Protein AF-A0A8J4CIA3-F1 (afdb_monomer_lite)

pLDDT: mean 73.76, std 17.84, range [38.38, 97.62]

Organism: NCBI:txid1737510

Structure (mmCIF, N/CA/C/O backbone):
data_AF-A0A8J4CIA3-F1
#
_entry.id   AF-A0A8J4CIA3-F1
#
loop_
_atom_site.group_PDB
_atom_site.id
_atom_site.type_symbol
_atom_site.label_atom_id
_atom_site.label_alt_id
_atom_site.label_comp_id
_atom_site.label_asym_id
_atom_site.label_entity_id
_atom_site.label_seq_id
_atom_site.pdbx_PDB_ins_code
_atom_site.Cartn_x
_atom_site.Cartn_y
_atom_site.Cartn_z
_atom_site.occupancy
_atom_site.B_iso_or_equiv
_atom_site.auth_seq_id
_atom_site.auth_comp_id
_atom_site.auth_asym_id
_atom_site.auth_atom_id
_atom_site.pdbx_PDB_model_num
ATOM 1 N N . SER A 1 1 ? -21.934 9.833 1.993 1.00 39.81 1 SER A N 1
ATOM 2 C CA . SER A 1 1 ? -20.671 9.561 2.699 1.00 39.81 1 SER A CA 1
ATOM 3 C C . SER A 1 1 ? -20.046 8.345 2.043 1.00 39.81 1 SER A C 1
ATOM 5 O O . SER A 1 1 ? -20.580 7.255 2.193 1.00 39.81 1 SER A O 1
ATOM 7 N N . THR A 1 2 ? -19.039 8.522 1.191 1.00 44.03 2 THR A N 1
ATOM 8 C CA . THR A 1 2 ? -18.314 7.397 0.586 1.00 44.03 2 THR A CA 1
ATOM 9 C C . THR A 1 2 ? -17.195 7.010 1.538 1.00 44.03 2 THR A C 1
ATOM 11 O O . THR A 1 2 ? -16.230 7.757 1.682 1.00 44.03 2 THR A O 1
ATOM 14 N N . LEU A 1 3 ? -17.354 5.876 2.218 1.00 53.88 3 LEU A N 1
ATOM 15 C CA . LEU A 1 3 ? -16.296 5.275 3.022 1.00 53.88 3 LEU A CA 1
ATOM 16 C C . LEU A 1 3 ? -15.107 4.983 2.090 1.00 53.88 3 LEU A C 1
ATOM 18 O O . LEU A 1 3 ? -15.278 4.298 1.079 1.00 53.88 3 LEU A O 1
ATOM 22 N N . ALA A 1 4 ? -13.927 5.530 2.383 1.00 63.94 4 ALA A N 1
ATOM 23 C CA . ALA A 1 4 ? -12.715 5.233 1.627 1.00 63.94 4 ALA A CA 1
ATOM 24 C C . ALA A 1 4 ? -12.303 3.784 1.924 1.00 63.94 4 ALA A C 1
ATOM 26 O O . ALA A 1 4 ? -11.690 3.496 2.941 1.00 63.94 4 ALA A O 1
ATOM 27 N N . ASN A 1 5 ? -12.701 2.848 1.063 1.00 83.56 5 ASN A N 1
ATOM 28 C CA . ASN A 1 5 ? -12.543 1.411 1.306 1.00 83.56 5 ASN A CA 1
ATOM 29 C C . ASN A 1 5 ? -11.262 0.812 0.703 1.00 83.56 5 ASN A C 1
ATOM 31 O O . ASN A 1 5 ? -11.121 -0.410 0.651 1.00 83.56 5 ASN A O 1
ATOM 35 N N . ARG A 1 6 ? -10.360 1.657 0.197 1.00 88.75 6 ARG A N 1
ATOM 36 C CA . ARG A 1 6 ? -9.124 1.242 -0.468 1.00 88.75 6 ARG A CA 1
ATOM 37 C C . ARG A 1 6 ? -8.053 2.322 -0.376 1.00 88.75 6 ARG A C 1
ATOM 39 O O . ARG A 1 6 ? -8.374 3.509 -0.374 1.00 88.75 6 ARG A O 1
ATOM 46 N N . ALA A 1 7 ? -6.794 1.904 -0.382 1.00 90.88 7 ALA A N 1
ATOM 47 C CA . ALA A 1 7 ? -5.655 2.792 -0.573 1.00 90.88 7 ALA A CA 1
ATOM 48 C C . ALA A 1 7 ? -5.289 2.855 -2.063 1.00 90.88 7 ALA A C 1
ATOM 50 O O . ALA A 1 7 ? -5.239 1.827 -2.738 1.00 90.88 7 ALA A O 1
ATOM 51 N N . HIS A 1 8 ? -5.052 4.059 -2.582 1.00 93.25 8 HIS A N 1
ATOM 52 C CA . HIS A 1 8 ? -4.599 4.296 -3.954 1.00 93.25 8 HIS A CA 1
ATOM 53 C C . HIS A 1 8 ? -3.090 4.531 -3.976 1.00 93.25 8 HIS A C 1
ATOM 55 O O . HIS A 1 8 ? -2.582 5.367 -3.229 1.00 93.25 8 HIS A O 1
ATOM 61 N N . ILE A 1 9 ? -2.388 3.834 -4.863 1.00 93.25 9 ILE A N 1
ATOM 62 C CA . ILE A 1 9 ? -0.949 3.960 -5.054 1.00 93.25 9 ILE A CA 1
ATOM 63 C C . ILE A 1 9 ? -0.716 4.838 -6.279 1.00 93.25 9 ILE A C 1
ATOM 65 O O . ILE A 1 9 ? -1.169 4.509 -7.376 1.00 93.25 9 ILE A O 1
ATOM 69 N N . HIS A 1 10 ? -0.008 5.947 -6.087 1.00 91.62 10 HIS A N 1
ATOM 70 C CA . HIS A 1 10 ? 0.312 6.886 -7.153 1.00 91.62 10 HIS A CA 1
ATOM 71 C C . HIS A 1 10 ? 1.818 6.929 -7.402 1.00 91.62 10 HIS A C 1
ATOM 73 O O . HIS A 1 10 ? 2.604 6.973 -6.457 1.00 91.62 10 HIS A O 1
ATOM 79 N N . GLU A 1 11 ? 2.204 6.960 -8.670 1.00 88.25 11 GLU A N 1
ATOM 80 C CA . GLU A 1 11 ? 3.558 7.282 -9.104 1.00 88.25 11 GLU A CA 1
ATOM 81 C C . GLU A 1 11 ? 3.703 8.794 -9.289 1.00 88.25 11 GLU A C 1
ATOM 83 O O . GLU A 1 11 ? 2.815 9.454 -9.836 1.00 88.25 11 GLU A O 1
ATOM 88 N N . ILE A 1 12 ? 4.849 9.327 -8.858 1.00 85.06 12 ILE A N 1
ATOM 89 C CA . ILE A 1 12 ? 5.228 10.729 -9.026 1.00 85.06 12 ILE A CA 1
ATOM 90 C C . ILE A 1 12 ? 6.582 10.782 -9.733 1.00 85.06 12 ILE A C 1
ATOM 92 O O . ILE A 1 12 ? 7.534 10.110 -9.331 1.00 85.06 12 ILE A O 1
ATOM 96 N N . ASN A 1 13 ? 6.693 11.614 -10.770 1.00 76.06 13 ASN A N 1
ATOM 97 C CA . ASN A 1 13 ? 7.964 11.848 -11.444 1.00 76.06 13 ASN A CA 1
ATOM 98 C C . ASN A 1 13 ? 8.913 12.675 -10.553 1.00 76.06 13 ASN A C 1
ATOM 100 O O . ASN A 1 13 ? 8.832 13.903 -10.492 1.00 76.06 13 ASN A O 1
ATOM 104 N N . ALA A 1 14 ? 9.862 11.992 -9.909 1.00 69.06 14 ALA A N 1
ATOM 105 C CA . ALA A 1 14 ? 10.818 12.598 -8.983 1.00 69.06 14 ALA A CA 1
ATOM 106 C C . ALA A 1 14 ? 11.714 13.680 -9.617 1.00 69.06 14 ALA A C 1
ATOM 108 O O . ALA A 1 14 ? 12.197 14.567 -8.914 1.00 69.06 14 ALA A O 1
ATOM 109 N N . THR A 1 15 ? 11.946 13.643 -10.936 1.00 67.31 15 THR A N 1
ATOM 110 C CA . THR A 1 15 ? 12.804 14.641 -11.606 1.00 67.31 15 THR A CA 1
ATOM 111 C C . THR A 1 15 ? 12.158 16.022 -11.700 1.00 67.31 15 THR A C 1
ATOM 113 O O . THR A 1 15 ? 12.878 17.022 -11.707 1.00 67.31 15 THR A O 1
ATOM 116 N N . LEU A 1 16 ? 10.823 16.075 -11.721 1.00 61.66 16 LEU A N 1
ATOM 117 C CA . LEU A 1 16 ? 10.041 17.312 -11.757 1.00 61.66 16 LEU A CA 1
ATOM 118 C C . LEU A 1 16 ? 9.736 17.846 -10.350 1.00 61.66 16 LEU A C 1
ATOM 120 O O . LEU A 1 16 ? 9.585 19.052 -10.187 1.00 61.66 16 LEU A O 1
ATOM 124 N N . ASP A 1 17 ? 9.675 16.966 -9.346 1.00 60.62 17 ASP A N 1
ATOM 125 C CA . ASP A 1 17 ? 9.295 17.329 -7.972 1.00 60.62 17 ASP A CA 1
ATOM 126 C C . ASP A 1 17 ? 10.502 17.713 -7.090 1.00 60.62 17 ASP A C 1
ATOM 128 O O . ASP A 1 17 ? 10.381 18.570 -6.218 1.00 60.62 17 ASP A O 1
ATOM 132 N N . ASN A 1 18 ? 11.693 17.147 -7.341 1.00 64.06 18 ASN A N 1
ATOM 133 C CA . ASN A 1 18 ? 12.900 17.431 -6.544 1.00 64.06 18 ASN A CA 1
ATOM 134 C C . ASN A 1 18 ? 13.696 18.661 -7.013 1.00 64.06 18 ASN A C 1
ATOM 136 O O . ASN A 1 18 ? 14.610 19.106 -6.317 1.00 64.06 18 ASN A O 1
ATOM 140 N N . LYS A 1 19 ? 13.399 19.207 -8.197 1.00 58.09 19 LYS A N 1
ATOM 141 C CA . LYS A 1 19 ? 14.018 20.444 -8.690 1.00 58.09 19 LYS A CA 1
ATOM 142 C C . LYS A 1 19 ? 13.004 21.567 -8.558 1.00 58.09 19 LYS A C 1
ATOM 144 O O . LYS A 1 19 ? 11.835 21.366 -8.853 1.00 58.09 19 LYS A O 1
ATOM 149 N N . ASN A 1 20 ? 13.466 22.739 -8.125 1.00 54.88 20 ASN A N 1
ATOM 150 C CA . ASN A 1 20 ? 12.688 23.973 -8.026 1.00 54.88 20 ASN A CA 1
ATOM 151 C C . ASN A 1 20 ? 12.222 24.391 -9.435 1.00 54.88 20 ASN A C 1
ATOM 153 O O . ASN A 1 20 ? 12.847 25.222 -10.093 1.00 54.88 20 ASN A O 1
ATOM 157 N N . ALA A 1 21 ? 11.213 23.697 -9.954 1.00 54.81 21 ALA A N 1
ATOM 158 C CA . ALA A 1 21 ? 10.774 23.822 -11.325 1.00 54.81 21 ALA A CA 1
ATOM 159 C C . ALA A 1 21 ? 10.036 25.162 -11.473 1.00 54.81 21 ALA A C 1
ATOM 161 O O . ALA A 1 21 ? 9.235 25.506 -10.596 1.00 54.81 21 ALA A O 1
ATOM 162 N N . PRO A 1 22 ? 10.303 25.941 -12.540 1.00 56.16 22 PRO A N 1
ATOM 163 C CA . PRO A 1 22 ? 9.556 27.165 -12.795 1.00 56.16 22 PRO A CA 1
ATOM 164 C C . PRO A 1 22 ? 8.063 26.829 -12.848 1.00 56.16 22 PRO A C 1
ATOM 166 O O . PRO A 1 22 ? 7.684 25.741 -13.284 1.00 56.16 22 PRO A O 1
ATOM 169 N N . SER A 1 23 ? 7.222 27.741 -12.362 1.00 57.94 23 SER A N 1
ATOM 170 C CA . SER A 1 23 ? 5.786 27.544 -12.104 1.00 57.94 23 SER A CA 1
ATOM 171 C C . SER A 1 23 ? 4.988 26.920 -13.257 1.00 57.94 23 SER A C 1
ATOM 173 O O . SER A 1 23 ? 3.951 26.308 -13.011 1.00 57.94 23 SER A O 1
ATOM 175 N N . ASP A 1 24 ? 5.490 27.004 -14.487 1.00 51.38 24 ASP A N 1
ATOM 176 C CA . ASP A 1 24 ? 4.874 26.439 -15.690 1.00 51.38 24 ASP A CA 1
ATOM 177 C C . ASP A 1 24 ? 5.034 24.908 -15.803 1.00 51.38 24 ASP A C 1
ATOM 179 O O . ASP A 1 24 ? 4.226 24.247 -16.451 1.00 51.38 24 ASP A O 1
ATOM 183 N N . VAL A 1 25 ? 6.010 24.312 -15.107 1.00 51.53 25 VAL A N 1
ATOM 184 C CA . VAL A 1 25 ? 6.241 22.852 -15.034 1.00 51.53 25 VAL A CA 1
ATOM 185 C C . VAL A 1 25 ? 5.330 22.182 -13.993 1.00 51.53 25 VAL A C 1
ATOM 187 O O . VAL A 1 25 ? 5.116 20.972 -14.022 1.00 51.53 25 VAL A O 1
ATOM 190 N N . ILE A 1 26 ? 4.727 22.961 -13.087 1.00 52.72 26 ILE A N 1
ATOM 191 C CA . ILE A 1 26 ? 3.801 22.453 -12.058 1.00 52.72 26 ILE A CA 1
ATOM 192 C C . ILE A 1 26 ? 2.528 21.863 -12.693 1.00 52.72 26 ILE A C 1
ATOM 194 O O . ILE A 1 26 ? 1.911 20.973 -12.110 1.00 52.72 26 ILE A O 1
ATOM 198 N N . LEU A 1 27 ? 2.167 22.304 -13.903 1.00 53.91 27 LEU A N 1
ATOM 199 C CA . LEU A 1 27 ? 1.028 21.777 -14.658 1.00 53.91 27 LEU A CA 1
ATOM 200 C C . LEU A 1 27 ? 1.251 20.348 -15.181 1.00 53.91 27 LEU A C 1
ATOM 202 O O . LEU A 1 27 ? 0.268 19.656 -15.429 1.00 53.91 27 LEU A O 1
ATOM 206 N N . ASP A 1 28 ? 2.504 19.893 -15.293 1.00 53.62 28 ASP A N 1
ATOM 207 C CA . ASP A 1 28 ? 2.863 18.565 -15.815 1.00 53.62 28 ASP A CA 1
ATOM 208 C C . ASP A 1 28 ? 3.448 17.644 -14.729 1.00 53.62 28 ASP A C 1
ATOM 210 O O . ASP A 1 28 ? 4.234 16.730 -14.990 1.00 53.62 28 ASP A O 1
ATOM 214 N N . ARG A 1 29 ? 3.053 17.859 -13.463 1.00 58.62 29 ARG A N 1
ATOM 215 C CA . ARG A 1 29 ? 3.220 16.844 -12.414 1.00 58.62 29 ARG A CA 1
ATOM 216 C C . ARG A 1 29 ? 2.321 15.664 -12.759 1.00 58.62 29 ARG A C 1
ATOM 218 O O . ARG A 1 29 ? 1.189 15.565 -12.289 1.00 58.62 29 ARG A O 1
ATOM 225 N N . LYS A 1 30 ? 2.816 14.784 -13.623 1.00 68.94 30 LYS A N 1
ATOM 226 C CA . LYS A 1 30 ? 2.130 13.566 -14.042 1.00 68.94 30 LYS A CA 1
ATOM 227 C C . LYS A 1 30 ? 2.051 12.600 -12.857 1.00 68.94 30 LYS A C 1
ATOM 229 O O . LYS A 1 30 ? 2.895 11.725 -12.698 1.00 68.94 30 LYS A O 1
ATOM 234 N N . ILE A 1 31 ? 1.052 12.806 -12.000 1.00 80.88 31 ILE A N 1
ATOM 235 C CA . ILE A 1 31 ? 0.671 11.882 -10.932 1.00 80.88 31 ILE A CA 1
ATOM 236 C C . ILE A 1 31 ? -0.200 10.811 -11.579 1.00 80.88 31 ILE A C 1
ATOM 238 O O . ILE A 1 31 ? -1.296 11.106 -12.058 1.00 80.88 31 ILE A O 1
ATOM 242 N N . SER A 1 32 ? 0.294 9.578 -11.615 1.00 87.06 32 SER A N 1
ATOM 243 C CA . SER A 1 32 ? -0.414 8.462 -12.250 1.00 87.06 32 SER A CA 1
ATOM 244 C C . SER A 1 32 ? -0.860 7.466 -11.191 1.00 87.06 32 SER A C 1
ATOM 246 O O . SER A 1 32 ? -0.061 7.065 -10.351 1.00 87.06 32 SER A O 1
ATOM 248 N N . LEU A 1 33 ? -2.132 7.065 -11.206 1.00 90.38 33 LEU A N 1
ATOM 249 C CA . LEU A 1 33 ? -2.610 5.958 -10.378 1.00 90.38 33 LEU A CA 1
ATOM 250 C C . LEU A 1 33 ? -2.074 4.651 -10.968 1.00 90.38 33 LEU A C 1
ATOM 252 O O . LEU A 1 33 ? -2.447 4.290 -12.081 1.00 90.38 33 LEU A O 1
ATOM 256 N N . ILE A 1 34 ? -1.231 3.949 -10.216 1.00 93.69 34 ILE A N 1
ATOM 257 C CA . ILE A 1 34 ? -0.601 2.695 -10.657 1.00 93.69 34 ILE A CA 1
ATOM 258 C C . ILE A 1 34 ? -1.242 1.461 -10.021 1.00 93.69 34 ILE A C 1
ATOM 260 O O . ILE A 1 34 ? -1.052 0.347 -10.493 1.00 93.69 34 ILE A O 1
ATOM 264 N N . GLY A 1 35 ? -2.039 1.643 -8.967 1.00 93.44 35 GLY A N 1
ATOM 265 C CA . GLY A 1 35 ? -2.775 0.546 -8.357 1.00 93.44 35 GLY A CA 1
ATOM 266 C C . GLY A 1 35 ? -3.653 0.978 -7.196 1.00 93.44 35 GLY A C 1
ATOM 267 O O . GLY A 1 35 ? -3.627 2.122 -6.743 1.00 93.44 35 GLY A O 1
ATOM 268 N N . SER A 1 36 ? -4.431 0.031 -6.685 1.00 94.69 36 SER A N 1
ATOM 269 C CA . SER A 1 36 ? -5.173 0.202 -5.440 1.00 94.69 36 SER A CA 1
ATOM 270 C C . SER A 1 36 ? -5.209 -1.098 -4.661 1.00 94.69 36 SER A C 1
ATOM 272 O O . SER A 1 36 ? -5.285 -2.163 -5.269 1.00 94.69 36 SER A O 1
ATOM 274 N N . VAL A 1 37 ? -5.219 -1.004 -3.336 1.00 95.38 37 VAL A N 1
ATOM 275 C CA . VAL A 1 37 ? -5.290 -2.164 -2.449 1.00 95.38 37 VAL A CA 1
ATOM 276 C C . VAL A 1 37 ? -6.436 -2.002 -1.455 1.00 95.38 37 VAL A C 1
ATOM 278 O O . VAL A 1 37 ? -6.657 -0.921 -0.904 1.00 95.38 37 VAL A O 1
ATOM 281 N N . THR A 1 38 ? -7.203 -3.070 -1.260 1.00 94.44 38 THR A N 1
ATOM 282 C CA . THR A 1 38 ? -8.276 -3.155 -0.259 1.00 94.44 38 THR A CA 1
ATOM 283 C C . THR A 1 38 ? -7.766 -3.852 1.007 1.00 94.44 38 THR A C 1
ATOM 285 O O . THR A 1 38 ? -6.706 -4.486 0.970 1.00 94.44 38 THR A O 1
ATOM 288 N N . PRO A 1 39 ? -8.495 -3.789 2.132 1.00 93.19 39 PRO A N 1
ATOM 289 C CA . PRO A 1 39 ? -8.140 -4.555 3.322 1.00 93.19 39 PRO A CA 1
ATOM 290 C C . PRO A 1 39 ? -7.985 -6.048 3.022 1.00 93.19 39 PRO A C 1
ATOM 292 O O . PRO A 1 39 ? -8.733 -6.604 2.215 1.00 93.19 39 PRO A O 1
ATOM 295 N N . TYR A 1 40 ? -7.020 -6.678 3.686 1.00 92.75 40 TYR A N 1
ATOM 296 C CA . TYR A 1 40 ? -6.659 -8.094 3.547 1.00 92.75 40 TYR A CA 1
ATOM 297 C C . TYR A 1 40 ? -6.360 -8.553 2.114 1.00 92.75 40 TYR A C 1
ATOM 299 O O . TYR A 1 40 ? -6.616 -9.703 1.758 1.00 92.75 40 TYR A O 1
ATOM 307 N N . SER A 1 41 ? -5.832 -7.661 1.278 1.00 94.62 41 SER A N 1
ATOM 308 C CA . SER A 1 41 ? -5.531 -7.958 -0.124 1.00 94.62 41 SER A CA 1
ATOM 309 C C . SER A 1 41 ? -4.097 -7.600 -0.492 1.00 94.62 41 SER A C 1
ATOM 311 O O . SER A 1 41 ? -3.381 -6.950 0.270 1.00 94.62 41 SER A O 1
ATOM 313 N N . ARG A 1 42 ? -3.682 -8.041 -1.677 1.00 95.19 42 ARG A N 1
ATOM 314 C CA . ARG A 1 42 ? -2.357 -7.816 -2.243 1.00 95.19 42 ARG A CA 1
ATOM 315 C C . ARG A 1 42 ? -2.505 -7.355 -3.688 1.00 95.19 42 ARG A C 1
ATOM 317 O O . ARG A 1 42 ? -3.349 -7.880 -4.411 1.00 95.19 42 ARG A O 1
ATOM 324 N N . VAL A 1 43 ? -1.669 -6.410 -4.099 1.00 96.56 43 VAL A N 1
ATOM 325 C CA . VAL A 1 43 ? -1.488 -6.019 -5.498 1.00 96.56 43 VAL A CA 1
ATOM 326 C C . VAL A 1 43 ? -0.003 -6.050 -5.840 1.00 96.56 43 VAL A C 1
ATOM 328 O O . VAL A 1 43 ? 0.822 -5.512 -5.101 1.00 96.56 43 VAL A O 1
ATOM 331 N N . ASP A 1 44 ? 0.330 -6.688 -6.958 1.00 97.19 44 ASP A N 1
ATOM 332 C CA . ASP A 1 44 ? 1.697 -6.774 -7.460 1.00 97.19 44 ASP A CA 1
ATOM 333 C C . ASP A 1 44 ? 1.888 -5.759 -8.588 1.00 97.19 44 ASP A C 1
ATOM 335 O O . ASP A 1 44 ? 1.256 -5.833 -9.640 1.00 97.19 44 ASP A O 1
ATOM 339 N N . LEU A 1 45 ? 2.770 -4.795 -8.352 1.00 96.44 45 LEU A N 1
ATOM 340 C CA . LEU A 1 45 ? 3.161 -3.756 -9.294 1.00 96.44 45 LEU A CA 1
ATOM 341 C C . LEU A 1 45 ? 4.461 -4.201 -9.973 1.00 96.44 45 LEU A C 1
ATOM 343 O O . LEU A 1 45 ? 5.562 -3.823 -9.563 1.00 96.44 45 LEU A O 1
ATOM 347 N N . THR A 1 46 ? 4.332 -5.069 -10.980 1.00 95.62 46 THR A N 1
ATOM 348 C CA . THR A 1 46 ? 5.457 -5.770 -11.630 1.00 95.62 46 THR A CA 1
ATOM 349 C C . THR A 1 46 ? 6.477 -4.849 -12.270 1.00 95.62 46 THR A C 1
ATOM 351 O O . THR A 1 46 ? 7.675 -5.092 -12.139 1.00 95.62 46 THR A O 1
ATOM 354 N N . ASP A 1 47 ? 6.023 -3.744 -12.855 1.00 94.31 47 ASP A N 1
ATOM 355 C CA . ASP A 1 47 ? 6.899 -2.740 -13.470 1.00 94.31 47 ASP A CA 1
ATOM 356 C C . ASP A 1 47 ? 7.827 -2.066 -12.443 1.00 94.31 47 ASP A C 1
ATOM 358 O O . ASP A 1 47 ? 8.914 -1.599 -12.780 1.00 94.31 47 ASP A O 1
ATOM 362 N N . TYR A 1 48 ? 7.434 -2.080 -11.165 1.00 94.31 48 TYR A N 1
ATOM 363 C CA . TYR A 1 48 ? 8.173 -1.495 -10.044 1.00 94.31 48 TYR A CA 1
ATOM 364 C C . TYR A 1 48 ? 8.862 -2.546 -9.172 1.00 94.31 48 TYR A C 1
ATOM 366 O O . TYR A 1 48 ? 9.528 -2.195 -8.194 1.00 94.31 48 TYR A O 1
ATOM 374 N N . LYS A 1 49 ? 8.685 -3.832 -9.501 1.00 97.31 49 LYS A N 1
ATOM 375 C CA . LYS A 1 49 ? 9.091 -4.972 -8.675 1.00 97.31 49 LYS A CA 1
ATOM 376 C C . LYS A 1 49 ? 8.654 -4.819 -7.211 1.00 97.31 49 LYS A C 1
ATOM 378 O O . LYS A 1 49 ? 9.443 -4.989 -6.279 1.00 97.31 49 LYS A O 1
ATOM 383 N N . LEU A 1 50 ? 7.400 -4.409 -7.016 1.00 97.12 50 LEU A N 1
ATOM 384 C CA . LEU A 1 50 ? 6.845 -4.047 -5.714 1.00 97.12 50 LEU A CA 1
ATOM 385 C C . LEU A 1 50 ? 5.532 -4.792 -5.467 1.00 97.12 50 LEU A C 1
ATOM 387 O O . LEU A 1 50 ? 4.625 -4.752 -6.290 1.00 97.12 50 LEU A O 1
ATOM 391 N N . SER A 1 51 ? 5.418 -5.430 -4.312 1.00 97.62 51 SER A N 1
ATOM 392 C CA . SER A 1 51 ? 4.190 -6.025 -3.791 1.00 97.62 51 SER A CA 1
ATOM 393 C C . SER A 1 51 ? 3.640 -5.114 -2.699 1.00 97.62 51 SER A C 1
ATOM 395 O O . SER A 1 51 ? 4.350 -4.775 -1.747 1.00 97.62 51 SER A O 1
ATOM 397 N N . VAL A 1 52 ? 2.382 -4.702 -2.832 1.00 97.31 52 VAL A N 1
ATOM 398 C CA . VAL A 1 52 ? 1.694 -3.838 -1.865 1.00 97.31 52 VAL A CA 1
ATOM 399 C C . VAL A 1 52 ? 0.571 -4.629 -1.217 1.00 97.31 52 VAL A C 1
ATOM 401 O O . VAL A 1 52 ? -0.259 -5.218 -1.909 1.00 97.31 52 VAL A O 1
ATOM 404 N N . TYR A 1 53 ? 0.517 -4.617 0.109 1.00 97.12 53 TYR A N 1
ATOM 405 C CA . TYR A 1 53 ? -0.488 -5.341 0.873 1.00 97.12 53 TYR A CA 1
ATOM 406 C C . TYR A 1 53 ? -1.351 -4.380 1.675 1.00 97.12 53 TYR A C 1
ATOM 408 O O . TYR A 1 53 ? -0.834 -3.501 2.362 1.00 97.12 53 TYR A O 1
ATOM 416 N N . GLY A 1 54 ? -2.662 -4.581 1.627 1.00 95.19 54 GLY A N 1
ATOM 417 C CA . GLY A 1 54 ? -3.611 -3.954 2.531 1.00 95.19 54 GLY A CA 1
ATOM 418 C C . GLY A 1 54 ? -3.822 -4.872 3.723 1.00 95.19 54 GLY A C 1
ATOM 419 O O . GLY A 1 54 ? -4.341 -5.974 3.569 1.00 95.19 54 GLY A O 1
ATOM 420 N N . GLY A 1 55 ? -3.404 -4.428 4.898 1.00 93.12 55 GLY A N 1
ATOM 421 C CA . GLY A 1 55 ? -3.630 -5.095 6.173 1.00 93.12 55 GLY A CA 1
ATOM 422 C C . GLY A 1 55 ? -5.022 -4.805 6.751 1.00 93.12 55 GLY A C 1
ATOM 423 O O . GLY A 1 55 ? -5.940 -4.418 6.018 1.00 93.12 55 GLY A O 1
ATOM 424 N N . PRO A 1 56 ? -5.209 -5.004 8.066 1.00 91.81 56 PRO A N 1
ATOM 425 C CA . PRO A 1 56 ? -6.430 -4.640 8.764 1.00 91.81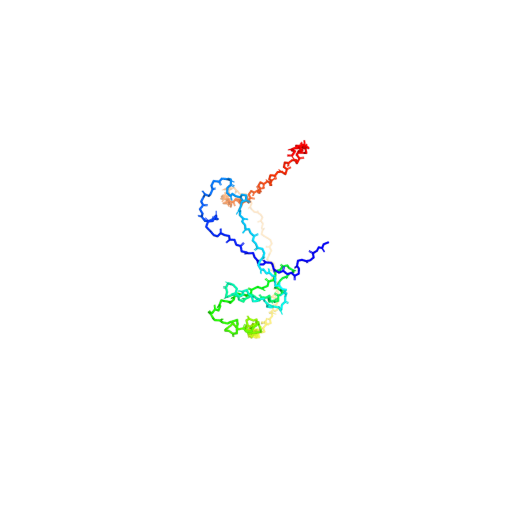 56 PRO A CA 1
ATOM 426 C C . PRO A 1 56 ? -6.566 -3.117 8.905 1.00 91.81 56 PRO A C 1
ATOM 428 O O . PRO A 1 56 ? -5.591 -2.360 8.853 1.00 91.81 56 PRO A O 1
ATOM 431 N N . TRP A 1 57 ? -7.798 -2.676 9.153 1.00 90.25 57 TRP A N 1
ATOM 432 C CA . TRP A 1 57 ? -8.058 -1.346 9.694 1.00 90.25 57 TRP A CA 1
ATOM 433 C C . TRP A 1 57 ? -7.528 -1.285 11.126 1.00 90.25 57 TRP A C 1
ATOM 435 O O . TRP A 1 57 ? -7.911 -2.103 11.962 1.00 90.25 57 TRP A O 1
ATOM 445 N N . VAL A 1 58 ? -6.623 -0.345 11.395 1.00 88.06 58 VAL A N 1
ATOM 446 C CA . VAL A 1 58 ? -6.088 -0.114 12.748 1.00 88.06 58 VAL A CA 1
ATOM 447 C C . VAL A 1 58 ? -7.006 0.836 13.520 1.00 88.06 58 VAL A C 1
ATOM 449 O O . VAL A 1 58 ? -7.147 0.717 14.732 1.00 88.06 58 VAL A O 1
ATOM 452 N N . GLU A 1 59 ? -7.675 1.733 12.795 1.00 83.75 59 GLU A N 1
ATOM 453 C CA . GLU A 1 59 ? -8.678 2.678 13.290 1.00 83.75 59 GLU A CA 1
ATOM 454 C C . GLU A 1 59 ? -9.811 2.815 12.255 1.00 83.75 59 GLU A C 1
ATOM 456 O O . GLU A 1 59 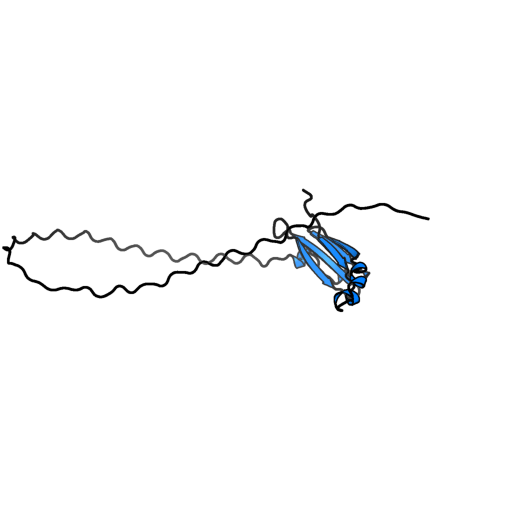? -9.830 2.108 11.249 1.00 83.75 59 GLU A O 1
ATOM 461 N N . THR A 1 60 ? -10.759 3.726 12.480 1.00 83.81 60 THR A N 1
ATOM 462 C CA . THR A 1 60 ? -11.949 3.918 11.628 1.00 83.81 60 THR A CA 1
ATOM 463 C C . THR A 1 60 ? -11.617 4.232 10.162 1.00 83.81 60 THR A C 1
ATOM 465 O O . THR A 1 60 ? -12.364 3.842 9.267 1.00 83.81 60 THR A O 1
ATOM 468 N N . ASP A 1 61 ? -10.516 4.938 9.910 1.00 85.38 61 ASP A N 1
ATOM 469 C CA . ASP A 1 61 ? -10.103 5.442 8.594 1.00 85.38 61 ASP A CA 1
ATOM 470 C C . ASP A 1 61 ? -8.619 5.185 8.275 1.00 85.38 61 ASP A C 1
ATOM 472 O O . ASP A 1 61 ? -8.123 5.609 7.230 1.00 85.38 61 ASP A O 1
ATOM 476 N N . THR A 1 62 ? -7.915 4.438 9.132 1.00 89.38 62 THR A N 1
ATOM 477 C CA . THR A 1 62 ? -6.489 4.128 8.956 1.00 89.38 62 THR A CA 1
ATOM 478 C C . THR A 1 62 ? -6.285 2.676 8.536 1.00 89.38 62 THR A C 1
ATOM 480 O O . THR A 1 62 ? -6.427 1.749 9.341 1.00 89.38 62 THR A O 1
ATOM 483 N N . LEU A 1 63 ? -5.925 2.477 7.264 1.00 91.06 63 LEU A N 1
ATOM 484 C CA . LEU A 1 63 ? -5.565 1.172 6.709 1.00 91.06 63 LEU A CA 1
ATOM 485 C C . LEU A 1 63 ? -4.070 0.917 6.908 1.00 91.06 63 LEU A C 1
ATOM 487 O O . LEU A 1 63 ? -3.242 1.720 6.472 1.00 91.06 63 LEU A O 1
ATOM 491 N N . ARG A 1 64 ? -3.706 -0.219 7.510 1.00 92.56 64 ARG A N 1
ATOM 492 C CA . ARG A 1 64 ? -2.305 -0.656 7.534 1.00 92.56 64 ARG A CA 1
ATOM 493 C C . ARG A 1 64 ? -1.886 -1.079 6.127 1.00 92.56 64 ARG A C 1
ATOM 495 O O . ARG A 1 64 ? -2.587 -1.859 5.491 1.00 92.56 64 ARG A O 1
ATOM 502 N N . VAL A 1 65 ? -0.748 -0.586 5.646 1.00 94.69 65 VAL A N 1
ATOM 503 C CA . VAL A 1 65 ? -0.201 -0.953 4.334 1.00 94.69 65 VAL A CA 1
ATOM 504 C C . VAL A 1 65 ? 1.215 -1.476 4.508 1.00 94.69 65 VAL A C 1
ATOM 506 O O . VAL A 1 65 ? 2.032 -0.831 5.162 1.00 94.69 65 VAL A O 1
ATOM 509 N N . HIS A 1 66 ? 1.506 -2.622 3.895 1.00 95.75 66 HIS A N 1
ATOM 510 C CA . HIS A 1 66 ? 2.859 -3.172 3.822 1.00 95.75 66 HIS A CA 1
ATOM 511 C C . HIS A 1 66 ? 3.385 -3.098 2.400 1.00 95.75 66 HIS A C 1
ATOM 513 O O . HIS A 1 66 ? 2.641 -3.267 1.434 1.00 95.75 66 HIS A O 1
ATOM 519 N N . LEU A 1 67 ? 4.684 -2.866 2.284 1.00 96.38 67 LEU A N 1
ATOM 520 C CA . LEU A 1 67 ? 5.398 -2.742 1.022 1.00 96.38 67 LEU A CA 1
ATOM 521 C C . LEU A 1 67 ? 6.538 -3.753 1.036 1.00 96.38 67 LEU A C 1
ATOM 523 O O . LEU A 1 67 ? 7.319 -3.789 1.984 1.00 96.38 67 LEU A O 1
ATOM 527 N N . CYS A 1 68 ? 6.648 -4.550 -0.018 1.00 97.00 68 CYS A N 1
ATOM 528 C CA . CYS A 1 68 ? 7.775 -5.448 -0.217 1.00 97.00 68 CYS A CA 1
ATOM 529 C C . CYS A 1 68 ? 8.319 -5.283 -1.628 1.00 97.00 68 CYS A C 1
ATOM 531 O O . CYS A 1 68 ? 7.588 -5.432 -2.603 1.00 97.00 68 CYS A O 1
ATOM 533 N N . ARG A 1 69 ? 9.609 -4.978 -1.738 1.00 97.19 69 ARG A N 1
ATOM 534 C CA . ARG A 1 69 ? 10.314 -4.920 -3.015 1.00 97.19 69 ARG A CA 1
ATOM 535 C C . ARG A 1 69 ? 10.973 -6.271 -3.277 1.00 97.19 69 ARG A C 1
ATOM 537 O O . ARG A 1 69 ? 11.636 -6.786 -2.383 1.00 97.19 69 ARG A O 1
ATOM 544 N N . TYR A 1 70 ? 10.805 -6.802 -4.480 1.00 97.56 70 TYR A N 1
ATOM 545 C CA . TYR A 1 70 ? 11.415 -8.055 -4.930 1.00 97.56 70 TYR A CA 1
ATOM 546 C C . TYR A 1 70 ? 12.388 -7.812 -6.088 1.00 97.56 70 TYR A C 1
ATOM 548 O O . TYR A 1 70 ? 12.406 -6.731 -6.685 1.00 97.56 70 TYR A O 1
ATOM 556 N N . GLU A 1 71 ? 13.223 -8.798 -6.411 1.00 97.38 71 GLU A N 1
ATOM 557 C CA . GLU A 1 71 ? 14.203 -8.681 -7.495 1.00 97.38 71 GLU A CA 1
ATOM 558 C C . GLU A 1 71 ? 13.757 -9.371 -8.779 1.00 97.38 71 GLU A C 1
ATOM 560 O O . GLU A 1 71 ? 13.877 -8.778 -9.860 1.00 97.38 71 GLU A O 1
ATOM 565 N N . ALA A 1 72 ? 13.234 -10.593 -8.681 1.00 96.50 72 ALA A N 1
ATOM 566 C CA . ALA A 1 72 ? 12.825 -11.378 -9.838 1.00 96.50 72 ALA A CA 1
ATOM 567 C C . ALA A 1 72 ? 11.321 -11.640 -9.842 1.00 96.50 72 ALA A C 1
ATOM 569 O O . ALA A 1 72 ? 10.673 -11.445 -10.871 1.00 96.50 72 ALA A O 1
ATOM 570 N N . THR A 1 73 ? 10.753 -12.057 -8.708 1.00 96.69 73 THR A N 1
ATOM 571 C CA . THR A 1 73 ? 9.351 -12.483 -8.642 1.00 96.69 73 THR A CA 1
ATOM 572 C C . THR A 1 73 ? 8.635 -12.003 -7.378 1.00 96.69 73 THR A C 1
ATOM 574 O O . THR A 1 73 ? 9.238 -11.963 -6.305 1.00 96.69 73 THR A O 1
ATOM 577 N N . PRO A 1 74 ? 7.315 -11.744 -7.444 1.00 95.50 74 PRO A N 1
ATOM 578 C CA . PRO A 1 74 ? 6.533 -11.394 -6.260 1.00 95.50 74 PRO A CA 1
ATOM 579 C C . PRO A 1 74 ? 6.522 -12.484 -5.171 1.00 95.50 74 PRO A C 1
ATOM 581 O O . PRO A 1 74 ? 6.207 -12.186 -4.020 1.00 95.50 74 PRO A O 1
ATOM 584 N N . LEU A 1 75 ? 6.855 -13.736 -5.505 1.00 96.00 75 LEU A N 1
ATOM 585 C CA . LEU A 1 75 ? 6.895 -14.865 -4.565 1.00 96.00 75 LEU A CA 1
ATOM 586 C C . LEU A 1 75 ? 8.002 -14.736 -3.509 1.00 96.00 75 LEU A C 1
ATOM 588 O O . LEU A 1 75 ? 7.930 -15.387 -2.473 1.00 96.00 75 LEU A O 1
ATOM 592 N N . GLU A 1 76 ? 9.001 -13.885 -3.749 1.00 96.75 76 GLU A N 1
ATOM 593 C CA . GLU A 1 76 ? 10.031 -13.542 -2.759 1.00 96.75 76 GLU A CA 1
ATOM 594 C C . GLU A 1 76 ? 9.443 -12.798 -1.554 1.00 96.75 76 GLU A C 1
ATOM 596 O O . GLU A 1 76 ? 10.001 -12.829 -0.456 1.00 96.75 76 GLU A O 1
ATOM 601 N N . CYS A 1 77 ? 8.312 -12.118 -1.750 1.00 96.31 77 CYS A N 1
ATOM 602 C CA . CYS A 1 77 ? 7.678 -11.350 -0.700 1.00 96.31 77 CYS A CA 1
ATOM 603 C C . CYS A 1 77 ? 6.840 -12.236 0.229 1.00 96.31 77 CYS A C 1
ATOM 605 O O . CYS A 1 77 ? 6.085 -13.089 -0.247 1.00 96.31 77 CYS A O 1
ATOM 607 N N . PRO A 1 78 ? 6.900 -11.997 1.552 1.00 94.88 78 PRO A N 1
ATOM 608 C CA . PRO A 1 78 ? 6.151 -12.779 2.523 1.00 94.88 78 PRO A CA 1
ATOM 609 C C . PRO A 1 78 ? 4.638 -12.656 2.314 1.00 94.88 78 PRO A C 1
ATOM 611 O O . PRO A 1 78 ? 4.116 -11.667 1.797 1.00 94.88 78 PRO A O 1
ATOM 614 N N . GLU A 1 79 ? 3.913 -13.668 2.773 1.00 93.25 79 GLU A N 1
ATOM 615 C CA . GLU A 1 79 ? 2.456 -13.632 2.835 1.00 93.25 79 GLU A CA 1
ATOM 616 C C . GLU A 1 79 ? 1.972 -12.589 3.853 1.00 93.25 79 GLU A C 1
ATOM 618 O O . GLU A 1 79 ? 2.573 -12.412 4.917 1.00 93.25 79 GLU A O 1
ATOM 623 N N . LEU A 1 80 ? 0.824 -11.956 3.583 1.00 90.69 80 LEU A N 1
ATOM 624 C CA . LEU A 1 80 ? 0.240 -10.940 4.475 1.00 90.69 80 LEU A CA 1
ATOM 625 C C . LEU A 1 80 ? 0.042 -11.461 5.907 1.00 90.69 80 LEU A C 1
ATOM 627 O O . LEU A 1 80 ? 0.222 -10.740 6.881 1.00 90.69 80 LEU A O 1
ATOM 631 N N . ARG A 1 81 ? -0.288 -12.746 6.037 1.00 89.19 81 ARG A N 1
ATOM 632 C CA . ARG A 1 81 ? -0.509 -13.413 7.328 1.00 89.19 81 ARG A CA 1
ATOM 633 C C . ARG A 1 81 ? 0.734 -13.367 8.213 1.00 89.19 81 ARG A C 1
ATOM 635 O O . ARG A 1 81 ? 0.607 -13.247 9.422 1.00 89.19 81 ARG A O 1
ATOM 642 N N . THR A 1 82 ? 1.912 -13.475 7.604 1.00 88.56 82 THR A N 1
ATOM 643 C CA . THR A 1 82 ? 3.205 -13.415 8.290 1.00 88.56 82 THR A CA 1
ATOM 644 C C . THR A 1 82 ? 3.525 -11.984 8.712 1.00 88.56 82 THR A C 1
ATOM 646 O O . THR A 1 82 ? 4.040 -11.770 9.803 1.00 88.56 82 THR A O 1
ATOM 649 N N . LEU A 1 83 ? 3.166 -11.001 7.880 1.00 88.31 83 LEU A N 1
ATOM 650 C CA . LEU A 1 83 ? 3.359 -9.573 8.159 1.00 88.31 83 LEU A CA 1
ATOM 651 C C . LEU A 1 83 ? 2.448 -9.048 9.283 1.00 88.31 83 LEU A C 1
ATOM 653 O O . LEU A 1 83 ? 2.816 -8.111 9.984 1.00 88.31 83 LEU A O 1
ATOM 657 N N . GLU A 1 84 ? 1.271 -9.648 9.468 1.00 89.12 84 GLU A N 1
ATOM 658 C CA . GLU A 1 84 ? 0.292 -9.251 10.492 1.00 89.12 84 GLU A CA 1
ATOM 659 C C . GLU A 1 84 ? 0.404 -10.026 11.812 1.00 89.12 84 GLU A C 1
ATOM 661 O O . GLU A 1 84 ? -0.444 -9.857 12.691 1.00 89.12 84 GLU A O 1
ATOM 666 N N . GLN A 1 85 ? 1.415 -10.882 11.989 1.00 80.75 85 GLN A N 1
ATOM 667 C CA . GLN A 1 85 ? 1.620 -11.557 13.272 1.00 80.75 85 GLN A CA 1
ATOM 668 C C . GLN A 1 85 ? 1.933 -10.524 14.360 1.00 80.75 85 GLN A C 1
ATOM 670 O O . GLN A 1 85 ? 3.037 -9.991 14.454 1.00 80.75 85 GLN A O 1
ATOM 675 N N . PHE A 1 86 ? 0.936 -10.243 15.198 1.00 64.38 86 PHE A N 1
ATOM 676 C CA . PHE A 1 86 ? 1.134 -9.493 16.428 1.00 64.38 86 PHE A CA 1
ATOM 677 C C . PHE A 1 86 ? 1.974 -10.327 17.403 1.00 64.38 86 PHE A C 1
ATOM 679 O O . PHE A 1 86 ? 1.774 -11.545 17.489 1.00 64.38 86 PHE A O 1
ATOM 686 N N . PRO A 1 87 ? 2.883 -9.701 18.176 1.00 65.62 87 PRO A N 1
ATOM 687 C CA . PRO A 1 87 ? 3.497 -10.388 19.300 1.00 65.62 87 PRO A CA 1
ATOM 688 C C . PRO A 1 87 ? 2.388 -10.906 20.231 1.00 65.62 87 PRO A C 1
ATOM 690 O O . PRO A 1 87 ? 1.342 -10.255 20.353 1.00 65.62 87 PRO A O 1
ATOM 693 N N . PRO A 1 88 ? 2.581 -12.071 20.879 1.00 66.31 88 PRO A N 1
ATOM 694 C CA . PRO A 1 88 ? 1.616 -12.569 21.848 1.00 66.31 88 PRO A CA 1
ATOM 695 C C . PRO A 1 88 ? 1.325 -11.477 22.890 1.00 66.31 88 PRO A C 1
ATOM 697 O O . PRO A 1 88 ? 2.234 -10.710 23.233 1.00 66.31 88 PRO A O 1
ATOM 700 N N . PRO A 1 89 ? 0.077 -11.373 23.385 1.00 73.75 89 PRO A N 1
ATOM 701 C CA . PRO A 1 89 ? -0.257 -10.397 24.413 1.00 73.75 89 PRO A CA 1
ATOM 702 C C . PRO A 1 89 ? 0.711 -10.547 25.588 1.00 73.75 89 PRO A C 1
ATOM 704 O O . PRO A 1 89 ? 1.025 -11.666 26.002 1.00 73.75 89 PRO A O 1
ATOM 707 N N . SER A 1 90 ? 1.208 -9.422 26.113 1.00 81.81 90 SER A N 1
ATOM 708 C CA . SER A 1 90 ? 2.056 -9.450 27.303 1.00 81.81 90 SER A CA 1
ATOM 709 C C . SER A 1 90 ? 1.316 -10.172 28.435 1.00 81.81 90 SER A C 1
ATOM 711 O O . SER A 1 90 ? 0.111 -9.949 28.602 1.00 81.81 90 SER A O 1
ATOM 713 N N . PRO A 1 91 ? 1.995 -11.039 29.209 1.00 84.75 91 PRO A N 1
ATOM 714 C CA . PRO A 1 91 ? 1.362 -11.692 30.344 1.00 84.75 91 PRO A CA 1
ATOM 715 C C . PRO A 1 91 ? 0.807 -10.632 31.309 1.00 84.75 91 PRO A C 1
ATOM 717 O O . PRO A 1 91 ? 1.397 -9.553 31.437 1.00 84.75 91 PRO A O 1
ATOM 720 N N . PRO A 1 92 ? -0.323 -10.910 31.984 1.00 85.12 92 PRO A N 1
ATOM 721 C CA . PRO A 1 92 ? -0.869 -9.991 32.970 1.00 85.12 92 PRO A CA 1
ATOM 722 C C . PRO A 1 92 ? 0.183 -9.694 34.051 1.00 85.12 92 PRO A C 1
ATOM 724 O O . PRO A 1 92 ? 0.966 -10.583 34.405 1.00 85.12 92 PRO A O 1
ATOM 727 N N . PRO A 1 93 ? 0.225 -8.461 34.587 1.00 85.06 93 PRO A N 1
ATOM 728 C CA . PRO A 1 93 ? 1.137 -8.129 35.670 1.00 85.06 93 PRO A CA 1
ATOM 729 C C . PRO A 1 93 ? 0.872 -9.038 36.883 1.00 85.06 93 PRO A C 1
ATOM 731 O O . PRO A 1 93 ? -0.276 -9.431 37.115 1.00 85.06 93 PRO A O 1
ATOM 734 N N . PRO A 1 94 ? 1.909 -9.377 37.670 1.00 86.38 94 PRO A N 1
ATOM 735 C CA . PRO A 1 94 ? 1.735 -10.177 38.874 1.00 86.38 94 PRO A CA 1
ATOM 736 C C . PRO A 1 94 ? 0.746 -9.498 39.830 1.00 86.38 94 PRO A C 1
ATOM 738 O O 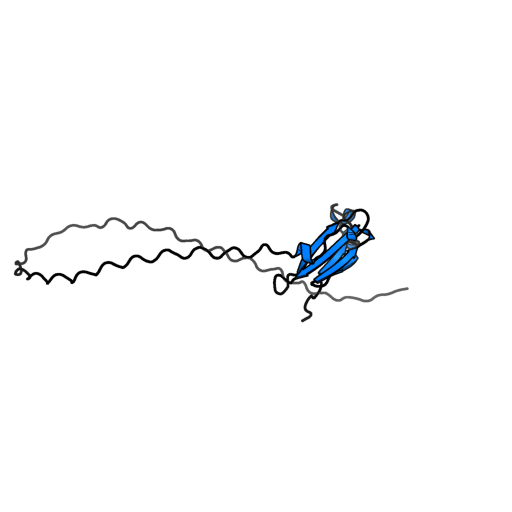. PRO A 1 94 ? 0.763 -8.276 39.996 1.00 86.38 94 PRO A O 1
ATOM 741 N N . SER A 1 95 ? -0.118 -10.300 40.459 1.00 87.75 95 SER A N 1
ATOM 742 C CA . SER A 1 95 ? -1.086 -9.812 41.442 1.00 87.75 95 SER A CA 1
ATOM 743 C C . SER A 1 95 ? -0.382 -9.023 42.554 1.00 87.75 95 SER A C 1
ATOM 745 O O . SER A 1 95 ? 0.662 -9.469 43.043 1.00 87.75 95 SER A O 1
ATOM 747 N N . PRO A 1 96 ? -0.935 -7.876 42.991 1.00 83.81 96 PRO A N 1
ATOM 748 C CA . PRO A 1 96 ? -0.366 -7.129 44.103 1.00 83.81 96 PRO A CA 1
ATOM 749 C C . PRO A 1 96 ? -0.357 -7.991 45.376 1.00 83.81 96 PRO A C 1
ATOM 751 O O . PRO A 1 96 ? -1.271 -8.799 45.576 1.00 83.81 96 PRO A O 1
ATOM 754 N N . PRO A 1 97 ? 0.648 -7.825 46.254 1.00 84.69 97 PRO A N 1
ATOM 755 C CA . PRO A 1 97 ? 0.711 -8.565 47.506 1.00 84.69 97 PRO A CA 1
ATOM 756 C C . PRO A 1 97 ? -0.529 -8.282 48.373 1.00 84.69 97 PRO A C 1
ATOM 758 O O . PRO A 1 97 ? -1.114 -7.194 48.282 1.00 84.69 97 PRO A O 1
ATOM 761 N N . PRO A 1 98 ? -0.935 -9.231 49.239 1.00 81.94 98 PRO A N 1
ATOM 762 C CA . PRO A 1 98 ? -2.041 -9.029 50.165 1.00 81.94 98 PRO A CA 1
ATOM 763 C C . PRO A 1 98 ? -1.826 -7.754 50.983 1.00 81.94 98 PRO A C 1
ATOM 765 O O . PRO A 1 98 ? -0.751 -7.538 51.546 1.00 81.94 98 PRO A O 1
ATOM 768 N N . ARG A 1 99 ? -2.854 -6.902 51.065 1.00 74.62 99 ARG A N 1
ATOM 769 C C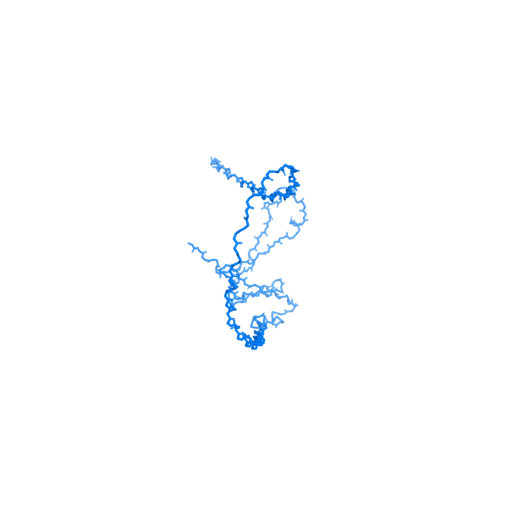A . ARG A 1 99 ? -2.826 -5.743 51.964 1.00 74.62 99 ARG A CA 1
ATOM 770 C C . ARG A 1 99 ? -2.694 -6.265 53.393 1.00 74.62 99 ARG A C 1
ATOM 772 O O . ARG A 1 99 ? -3.564 -7.003 53.852 1.00 74.62 99 ARG A O 1
ATOM 779 N N . SER A 1 100 ? -1.614 -5.895 54.080 1.00 77.50 100 SER A N 1
ATOM 780 C CA . SER A 1 100 ? -1.417 -6.234 55.490 1.00 77.50 100 SER A CA 1
ATOM 781 C C . SER A 1 100 ? -2.645 -5.825 56.312 1.00 77.50 100 SER A C 1
ATOM 783 O O . SER A 1 100 ? -3.173 -4.729 56.091 1.00 77.50 100 SER A O 1
ATOM 785 N N . PRO A 1 101 ? -3.108 -6.660 57.259 1.00 73.75 101 PRO A N 1
ATOM 786 C CA . PRO A 1 101 ? -4.264 -6.337 58.079 1.00 73.75 101 PRO A CA 1
ATOM 787 C C . PRO A 1 101 ? -4.005 -5.047 58.859 1.00 73.75 101 PRO A C 1
ATOM 789 O O . PRO A 1 101 ? -3.002 -4.901 59.563 1.00 73.75 101 PRO A O 1
ATOM 792 N N . THR A 1 102 ? -4.915 -4.090 58.708 1.00 67.19 102 THR A N 1
ATOM 793 C CA . THR A 1 102 ? -4.904 -2.829 59.443 1.00 67.19 102 THR A CA 1
ATOM 794 C C . THR A 1 102 ? -4.945 -3.138 60.940 1.00 67.19 102 THR A C 1
ATOM 796 O O . THR A 1 102 ? -5.845 -3.840 61.402 1.00 67.19 102 THR A O 1
ATOM 799 N N . LYS A 1 103 ? -3.967 -2.635 61.706 1.00 71.62 103 LYS A N 1
ATOM 800 C CA . LYS A 1 103 ? -3.931 -2.795 63.169 1.00 71.62 103 LYS A CA 1
ATOM 801 C C . LYS A 1 103 ? -5.267 -2.336 63.784 1.00 71.62 103 LYS A C 1
ATOM 803 O O . LYS A 1 103 ? -5.769 -1.286 63.373 1.00 71.62 103 LYS A O 1
ATOM 808 N N . PRO A 1 104 ? -5.823 -3.057 64.778 1.00 66.62 104 PRO A N 1
ATOM 809 C CA . PRO A 1 104 ? -7.023 -2.625 65.483 1.00 66.62 104 PRO A CA 1
ATOM 810 C C . PRO A 1 104 ? -6.827 -1.220 66.052 1.00 66.62 104 PRO A C 1
ATOM 812 O O . PRO A 1 104 ? -5.874 -0.951 66.787 1.00 66.62 104 PRO A O 1
ATOM 815 N N . ARG A 1 105 ? -7.726 -0.308 65.683 1.00 67.00 105 ARG A N 1
ATOM 816 C CA . ARG A 1 105 ? -7.762 1.054 66.211 1.00 67.00 105 ARG A CA 1
ATOM 817 C C . ARG A 1 105 ? -8.077 0.967 67.705 1.00 67.00 105 ARG A C 1
ATOM 819 O O . ARG A 1 105 ? -9.168 0.542 68.074 1.00 67.00 105 ARG A O 1
ATOM 826 N N . MET A 1 106 ? -7.114 1.329 68.551 1.00 71.19 106 MET A N 1
ATOM 827 C CA . MET A 1 106 ? -7.312 1.374 70.002 1.00 71.19 106 MET A CA 1
ATOM 828 C C . MET A 1 106 ? -8.460 2.332 70.364 1.00 71.19 106 MET A C 1
ATOM 830 O O . MET A 1 106 ? -8.628 3.359 69.693 1.00 71.19 106 MET A O 1
ATOM 834 N N . PRO A 1 107 ? -9.249 2.020 71.409 1.00 75.69 107 PRO A N 1
ATOM 835 C CA . PRO A 1 107 ? -10.334 2.883 71.851 1.00 75.69 107 PRO A CA 1
ATOM 836 C C . PRO A 1 107 ? -9.796 4.248 72.317 1.00 75.69 107 PRO A C 1
ATOM 838 O O . PRO A 1 107 ? -8.689 4.329 72.859 1.00 75.69 107 PRO A O 1
ATOM 841 N N . PRO A 1 108 ? -10.553 5.338 72.100 1.00 70.81 108 PRO A N 1
ATOM 842 C CA . PRO A 1 108 ? -10.148 6.667 72.536 1.00 70.81 108 PRO A CA 1
ATOM 843 C C . PRO A 1 108 ? -10.062 6.738 74.068 1.00 70.81 108 PRO A C 1
ATOM 845 O O . PRO A 1 108 ? -10.900 6.189 74.783 1.00 70.81 108 PRO A O 1
ATOM 848 N N . LYS A 1 109 ? -9.028 7.426 74.565 1.00 72.56 109 LYS A N 1
ATOM 849 C CA . LYS A 1 109 ? -8.819 7.686 75.997 1.00 72.56 109 LYS A CA 1
ATOM 850 C C . LYS A 1 109 ? -9.983 8.516 76.576 1.00 72.56 109 LYS A C 1
ATOM 852 O O . LYS A 1 109 ? -10.474 9.403 75.875 1.00 72.56 109 LYS A O 1
ATOM 857 N N . PRO A 1 110 ? -10.383 8.297 77.844 1.00 74.75 110 PRO A N 1
ATOM 858 C CA . PRO A 1 110 ? -11.395 9.121 78.501 1.00 74.75 110 PRO A CA 1
ATOM 859 C C . PRO A 1 110 ? -10.954 10.591 78.601 1.00 74.75 110 PRO A C 1
ATOM 861 O O . PRO A 1 110 ? -9.755 10.859 78.738 1.00 74.75 110 PRO A O 1
ATOM 864 N N . PRO A 1 111 ? -11.894 11.549 78.564 1.00 70.50 111 PRO A N 1
ATOM 865 C CA . PRO A 1 111 ? -11.578 12.959 78.741 1.00 70.50 111 PRO A CA 1
ATOM 866 C C . PRO A 1 111 ? -11.117 13.249 80.177 1.00 70.50 111 PRO A C 1
ATOM 868 O O . PRO A 1 111 ? -11.712 12.791 81.151 1.00 70.50 111 PRO A O 1
ATOM 871 N N . VAL A 1 112 ? -10.046 14.033 80.293 1.00 72.88 112 VAL A N 1
ATOM 872 C CA . VAL A 1 112 ? -9.491 14.513 81.566 1.00 72.88 112 VAL A CA 1
ATOM 873 C C . VAL A 1 112 ? -10.384 15.638 82.127 1.00 72.88 112 VAL A C 1
ATOM 875 O O . VAL A 1 112 ? -10.826 16.487 81.344 1.00 72.88 112 VAL A O 1
ATOM 878 N N . PRO A 1 113 ? -10.649 15.699 83.449 1.00 66.44 113 PRO A N 1
ATOM 879 C CA . PRO A 1 113 ? -11.410 16.790 84.060 1.00 66.44 113 PRO A CA 1
ATOM 880 C C . PRO A 1 113 ? -10.717 18.148 83.879 1.00 66.44 113 PRO A C 1
ATOM 882 O O . PRO A 1 113 ? -9.502 18.264 84.047 1.00 66.44 113 PRO A O 1
ATOM 885 N N . ARG A 1 114 ? -11.490 19.189 83.543 1.00 65.88 114 ARG A N 1
ATOM 886 C CA . ARG A 1 114 ? -10.969 20.558 83.397 1.00 65.88 114 ARG A CA 1
ATOM 887 C C . ARG A 1 114 ? -10.621 21.163 84.764 1.00 65.88 114 ARG A C 1
ATOM 889 O O . ARG A 1 114 ? -11.434 21.053 85.680 1.00 65.88 114 ARG A O 1
ATOM 896 N N . PRO A 1 115 ? -9.480 21.858 84.894 1.00 72.19 115 PRO A N 1
ATOM 897 C CA . PRO A 1 115 ? -9.189 22.686 86.059 1.00 72.19 115 PRO A CA 1
ATOM 898 C C . PRO A 1 115 ? -10.030 23.981 86.064 1.00 72.19 115 PRO A C 1
ATOM 900 O O . PRO A 1 115 ? -10.526 24.399 85.011 1.00 72.19 115 PRO A O 1
ATOM 903 N N . PRO A 1 116 ? -10.203 24.619 87.239 1.00 66.50 116 PRO A N 1
ATOM 904 C CA . PRO A 1 116 ? -11.062 25.789 87.404 1.00 66.50 116 PRO A CA 1
ATOM 905 C C . PRO A 1 116 ? -10.504 27.047 86.710 1.00 66.50 116 PRO A C 1
ATOM 907 O O . PRO A 1 116 ? -9.295 27.150 86.475 1.00 66.50 116 PRO A O 1
ATOM 910 N N . PRO A 1 117 ? -11.378 28.017 86.376 1.00 63.97 117 PRO A N 1
ATOM 911 C CA . PRO A 1 117 ? -10.999 29.216 85.639 1.00 63.97 117 PRO A CA 1
ATOM 912 C C . PRO A 1 117 ? -10.140 30.166 86.484 1.00 63.97 117 PRO A C 1
ATOM 914 O O . PRO A 1 117 ? -10.404 30.404 87.662 1.00 63.97 117 PRO A O 1
ATOM 917 N N . LYS A 1 118 ? -9.107 30.724 85.846 1.00 62.53 118 LYS A N 1
ATOM 918 C CA . LYS A 1 118 ? -8.187 31.718 86.416 1.00 62.53 118 LYS A CA 1
ATOM 919 C C . LYS A 1 118 ? -8.723 33.144 86.154 1.00 62.53 118 LYS A C 1
ATOM 921 O O . LYS A 1 118 ? -9.319 33.347 85.095 1.00 62.53 118 LYS A O 1
ATOM 926 N N . PRO A 1 119 ? -8.524 34.124 87.060 1.00 58.31 119 PRO A N 1
ATOM 927 C CA . PRO A 1 119 ? -9.064 35.481 86.905 1.00 58.31 119 PRO A CA 1
ATOM 928 C C . PRO A 1 119 ? -8.370 36.278 85.785 1.00 58.31 119 PRO A C 1
ATOM 930 O O . PRO A 1 119 ? -7.238 35.946 85.419 1.00 58.31 119 PRO A O 1
ATOM 933 N N . PRO A 1 120 ? -9.009 37.340 85.256 1.00 58.88 120 PRO A N 1
ATOM 934 C CA . PRO A 1 120 ? -8.491 38.086 84.119 1.00 58.88 120 PRO A CA 1
ATOM 935 C C . PRO A 1 120 ? -7.448 39.120 84.554 1.00 58.88 120 PRO A C 1
ATOM 937 O O . PRO A 1 120 ? -7.656 39.861 85.512 1.00 58.88 120 PRO A O 1
ATOM 940 N N . ALA A 1 121 ? -6.353 39.218 83.799 1.00 48.53 121 ALA A N 1
ATOM 941 C CA . ALA A 1 121 ? -5.404 40.319 83.909 1.00 48.53 121 ALA A CA 1
ATOM 942 C C . ALA A 1 121 ? -5.026 40.853 82.515 1.00 48.53 121 ALA A C 1
ATOM 944 O O . ALA A 1 121 ? -4.323 40.201 81.752 1.00 48.53 121 ALA A O 1
ATOM 945 N N . VAL A 1 122 ? -5.611 42.015 82.215 1.00 46.09 122 VAL A N 1
ATOM 946 C CA . VAL A 1 122 ? -5.043 43.256 81.649 1.00 46.09 122 VAL A CA 1
ATOM 947 C C . VAL A 1 122 ? -4.004 43.182 80.511 1.00 46.09 122 VAL A C 1
ATOM 949 O O . VAL A 1 122 ? -2.892 42.699 80.671 1.00 46.09 122 VAL A O 1
ATOM 952 N N . SER A 1 123 ? -4.413 43.812 79.402 1.00 48.06 123 SER A N 1
ATOM 953 C CA . SER A 1 123 ? -3.705 44.573 78.356 1.00 48.06 123 SER A CA 1
ATOM 954 C C . SER A 1 123 ? -2.172 44.607 78.309 1.00 48.06 123 SER A C 1
ATOM 956 O O . SER A 1 123 ? -1.536 45.008 79.276 1.00 48.06 123 SER A O 1
ATOM 958 N N . GLN A 1 124 ? -1.623 44.405 77.100 1.00 42.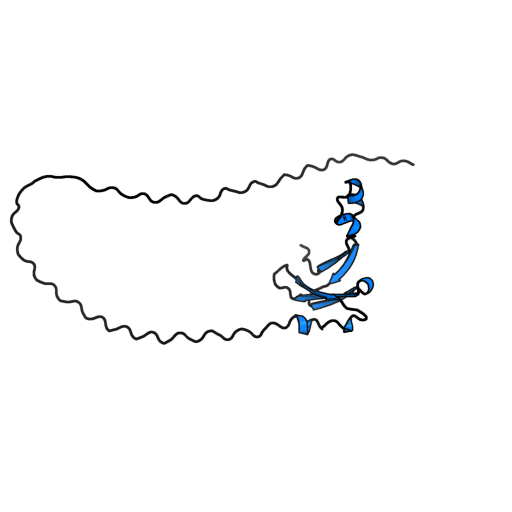53 124 GLN A N 1
ATOM 959 C CA . GLN A 1 124 ? -0.828 45.370 76.296 1.00 42.53 124 GLN A CA 1
ATOM 960 C C . GLN A 1 124 ? -0.145 44.616 75.124 1.00 42.53 124 GLN A C 1
ATOM 962 O O . GLN A 1 124 ? 0.415 43.547 75.315 1.00 42.53 124 GLN A O 1
ATOM 967 N N . GLN A 1 125 ? -0.420 44.983 73.865 1.00 44.50 125 GLN A N 1
ATOM 968 C CA . GLN A 1 125 ? 0.387 45.891 73.024 1.00 44.50 125 GLN A CA 1
ATOM 969 C C . GLN A 1 125 ? 1.492 45.166 72.222 1.00 44.50 125 GLN A C 1
ATOM 971 O O . GLN A 1 125 ? 2.381 44.560 72.803 1.00 44.50 125 GLN A O 1
ATOM 976 N N . GLY A 1 126 ? 1.459 45.293 70.883 1.00 38.38 126 GLY A N 1
ATOM 977 C CA . GLY A 1 126 ? 2.609 45.025 69.999 1.00 38.38 126 GLY A CA 1
ATOM 978 C C . GLY A 1 126 ? 2.319 44.225 68.716 1.00 38.38 126 GLY A C 1
ATOM 979 O O . GLY A 1 126 ? 2.228 43.005 68.750 1.00 38.38 126 GLY A O 1
ATOM 980 N N . SER A 1 127 ? 2.216 44.929 67.583 1.00 43.97 127 SER A N 1
ATOM 981 C CA . SER A 1 127 ? 2.261 44.464 66.172 1.00 43.97 127 SER A CA 1
ATOM 982 C C . SER A 1 127 ? 3.617 43.805 65.791 1.00 43.97 127 SER A C 1
ATOM 984 O O . SER A 1 127 ? 4.508 43.827 66.639 1.00 43.97 127 SER A O 1
ATOM 986 N N . PRO A 1 128 ? 3.909 43.368 64.530 1.00 56.38 128 PRO A N 1
ATOM 987 C CA . PRO A 1 128 ? 3.097 43.120 63.314 1.00 56.38 128 PRO A CA 1
ATOM 988 C C . PRO A 1 128 ? 3.325 41.704 62.677 1.00 56.38 128 PRO A C 1
ATOM 990 O O . PRO A 1 128 ? 4.183 40.951 63.138 1.00 56.38 128 PRO A O 1
ATOM 993 N N . PRO A 1 129 ? 2.607 41.312 61.597 1.00 62.75 129 PRO A N 1
ATOM 994 C CA . PRO A 1 129 ? 2.833 40.033 60.905 1.00 62.75 129 PRO A CA 1
ATOM 995 C C . PRO A 1 129 ? 3.924 40.101 59.809 1.00 62.75 129 PRO A C 1
ATOM 997 O O . PRO A 1 129 ? 4.040 41.121 59.124 1.00 62.75 129 PRO A O 1
ATOM 1000 N N . PRO A 1 130 ? 4.690 39.016 59.568 1.00 51.94 130 PRO A N 1
ATOM 1001 C CA . PRO A 1 130 ? 5.577 38.900 58.414 1.00 51.94 130 PRO A CA 1
ATOM 1002 C C . PRO A 1 130 ? 4.829 38.504 57.128 1.00 51.94 130 PRO A C 1
ATOM 1004 O O . PRO A 1 130 ? 3.827 37.791 57.133 1.00 51.94 130 PRO A O 1
ATOM 1007 N N . GLN A 1 131 ? 5.359 39.017 56.020 1.00 52.88 131 GLN A N 1
ATOM 1008 C CA . GLN A 1 131 ? 4.786 39.076 54.678 1.00 52.88 131 GLN A CA 1
ATOM 1009 C C . GLN A 1 131 ? 4.572 37.707 54.008 1.00 52.88 131 GLN A C 1
ATOM 1011 O O . GLN A 1 131 ? 5.447 36.839 54.013 1.00 52.88 131 GLN A O 1
ATOM 1016 N N . ALA A 1 132 ? 3.419 37.559 53.352 1.00 45.12 132 ALA A N 1
ATOM 1017 C CA . ALA A 1 132 ? 3.092 36.438 52.481 1.00 45.12 132 ALA A CA 1
ATOM 1018 C C . ALA A 1 132 ? 3.920 36.492 51.184 1.00 45.12 132 ALA A C 1
ATOM 1020 O O . ALA A 1 132 ? 3.950 37.510 50.493 1.00 45.12 132 ALA A O 1
ATOM 1021 N N . ARG A 1 133 ? 4.580 35.381 50.840 1.00 49.56 133 ARG A N 1
ATOM 1022 C CA . ARG A 1 133 ? 5.245 35.201 49.545 1.00 49.56 133 ARG A CA 1
ATOM 1023 C C . ARG A 1 133 ? 4.204 34.864 48.479 1.00 49.56 133 ARG A C 1
ATOM 1025 O O . ARG A 1 133 ? 3.553 33.826 48.552 1.00 49.56 133 ARG A O 1
ATOM 1032 N N . SER A 1 134 ? 4.085 35.739 47.491 1.00 49.00 134 SER A N 1
ATOM 1033 C CA . SER A 1 134 ? 3.266 35.570 46.293 1.00 49.00 134 SER A CA 1
ATOM 1034 C C . SER A 1 134 ? 3.806 34.439 45.409 1.00 49.00 134 SER A C 1
ATOM 1036 O O . SER A 1 134 ? 4.983 34.437 45.048 1.00 49.00 134 SER A O 1
ATOM 1038 N N . SER A 1 135 ? 2.953 33.486 45.035 1.00 57.06 135 SER A N 1
ATOM 1039 C CA . SER A 1 135 ? 3.225 32.537 43.946 1.00 57.06 135 SER A CA 1
ATOM 1040 C C . SER A 1 135 ? 3.007 33.221 42.584 1.00 57.06 135 SER A C 1
ATOM 1042 O O . SER A 1 135 ? 2.104 34.054 42.476 1.00 57.06 135 SER A O 1
ATOM 1044 N N . PRO A 1 136 ? 3.795 32.907 41.539 1.00 61.19 136 PRO A N 1
ATOM 1045 C CA . PRO A 1 136 ? 3.615 33.501 40.216 1.00 61.19 136 PRO A CA 1
ATOM 1046 C C . PRO A 1 136 ? 2.392 32.913 39.483 1.00 61.19 136 PRO A C 1
ATOM 1048 O O . PRO A 1 136 ? 2.085 31.730 39.656 1.00 61.19 136 PRO A O 1
ATOM 1051 N N . PRO A 1 137 ? 1.698 33.706 38.645 1.00 61.72 137 PRO A N 1
ATOM 1052 C CA . PRO A 1 137 ? 0.560 33.232 37.869 1.00 61.72 137 PRO A CA 1
ATOM 1053 C C . PRO A 1 137 ? 1.003 32.349 36.694 1.00 61.72 137 PRO A C 1
ATOM 1055 O O . PRO A 1 137 ? 1.927 32.676 35.949 1.00 61.72 137 PRO A O 1
ATOM 1058 N N . VAL A 1 138 ? 0.292 31.236 36.517 1.00 57.75 138 VAL A N 1
ATOM 1059 C CA . VAL A 1 138 ? 0.378 30.345 35.355 1.00 57.75 138 VAL A CA 1
ATOM 1060 C C . VAL A 1 138 ? -0.135 31.103 34.126 1.00 57.75 138 VAL A C 1
ATOM 1062 O O . VAL A 1 138 ? -1.297 31.502 34.086 1.00 57.75 138 VAL A O 1
ATOM 1065 N N . GLN A 1 139 ? 0.726 31.327 33.130 1.00 53.12 139 GLN A N 1
ATOM 1066 C CA . GLN A 1 139 ? 0.322 31.913 31.850 1.00 53.12 139 GLN A CA 1
ATOM 1067 C C . GLN A 1 139 ? -0.335 30.842 30.969 1.00 53.12 139 GLN A C 1
ATOM 1069 O O . GLN A 1 139 ? 0.287 29.838 30.625 1.00 53.12 139 GLN A O 1
ATOM 1074 N N . SER A 1 140 ? -1.596 31.070 30.604 1.00 63.81 140 SER A N 1
ATOM 1075 C CA . SER A 1 140 ? -2.320 30.284 29.600 1.00 63.81 140 SER A CA 1
ATOM 1076 C C . SER A 1 140 ? -1.752 30.524 28.192 1.00 63.81 140 SER A C 1
ATOM 1078 O O . SER A 1 140 ? -1.431 31.667 27.863 1.00 63.81 140 SER A O 1
ATOM 1080 N N . PRO A 1 141 ? -1.666 29.497 27.327 1.00 60.84 141 PRO A N 1
ATOM 1081 C CA . PRO A 1 141 ? -1.209 29.668 25.952 1.00 60.84 141 PRO A CA 1
ATOM 1082 C C . PRO A 1 141 ? -2.264 30.368 25.077 1.00 60.84 141 PRO A C 1
ATOM 1084 O O . PRO A 1 141 ? -3.457 30.067 25.143 1.00 60.84 141 PRO A O 1
ATOM 1087 N N . SER A 1 142 ? -1.796 31.303 24.247 1.00 68.44 142 SER A N 1
ATOM 1088 C CA . SER A 1 142 ? -2.595 32.114 23.321 1.00 68.44 142 SER A CA 1
ATOM 1089 C C . SER A 1 142 ? -3.375 31.288 22.283 1.00 68.44 142 SER A C 1
ATOM 1091 O O . SER A 1 142 ? -2.883 30.256 21.816 1.00 68.44 142 SER A O 1
ATOM 1093 N N . PRO A 1 143 ? -4.558 31.760 21.842 1.00 64.44 143 PRO A N 1
ATOM 1094 C CA . PRO A 1 143 ? -5.337 31.109 20.796 1.00 64.44 143 PRO A CA 1
ATOM 1095 C C . PRO A 1 143 ? -4.686 31.251 19.412 1.00 64.44 143 PRO A C 1
ATOM 1097 O O . PRO A 1 143 ? -4.119 32.282 19.050 1.00 64.44 143 PRO A O 1
ATOM 1100 N N . ARG A 1 144 ? -4.788 30.173 18.632 1.00 66.88 144 ARG A N 1
ATOM 1101 C CA . ARG A 1 144 ? -4.254 30.026 17.272 1.00 66.88 144 ARG A CA 1
ATOM 1102 C C . ARG A 1 144 ? -5.042 30.903 16.278 1.00 66.88 144 ARG A C 1
ATOM 1104 O O . ARG A 1 144 ? -6.262 30.989 16.409 1.00 66.88 144 ARG A O 1
ATOM 1111 N N . PRO A 1 145 ? -4.393 31.525 15.276 1.00 69.00 145 PRO A N 1
ATOM 1112 C CA . PRO A 1 145 ? -5.088 32.335 14.276 1.00 69.00 145 PRO A CA 1
ATOM 1113 C C . PRO A 1 145 ? -5.999 31.489 13.363 1.00 69.00 145 PRO A C 1
ATOM 1115 O O . PRO A 1 145 ? -5.710 30.309 13.131 1.00 69.00 145 PRO A O 1
ATOM 1118 N N . PRO A 1 146 ? -7.089 32.077 12.830 1.00 73.00 146 PRO A N 1
ATOM 1119 C CA . PRO A 1 146 ? -8.021 31.383 11.950 1.00 73.00 146 PRO A CA 1
ATOM 1120 C C . PRO A 1 146 ? -7.431 31.144 10.546 1.00 73.00 146 PRO A C 1
ATOM 1122 O O . PRO A 1 146 ? -6.553 31.888 10.102 1.00 73.00 146 PRO A O 1
ATOM 1125 N N . PRO A 1 147 ? -7.914 30.115 9.826 1.00 67.06 147 PRO A N 1
ATOM 1126 C CA . PRO A 1 147 ? -7.471 29.813 8.469 1.00 67.06 147 PRO A CA 1
ATOM 1127 C C . PRO A 1 147 ? -7.962 30.862 7.449 1.00 67.06 147 PRO A C 1
ATOM 1129 O O . PRO A 1 147 ? -9.001 31.491 7.659 1.00 67.06 147 PRO A O 1
ATOM 1132 N N . PRO A 1 148 ? -7.247 31.043 6.322 1.00 59.75 148 PRO A N 1
ATOM 1133 C CA . PRO A 1 148 ? -7.642 31.981 5.276 1.00 59.75 148 PRO A CA 1
ATOM 1134 C C . PRO A 1 148 ? -8.892 31.513 4.512 1.00 59.75 148 PRO A C 1
ATOM 1136 O O . PRO A 1 148 ? -9.030 30.342 4.158 1.00 59.75 148 PRO A O 1
ATOM 1139 N N . SER A 1 149 ? -9.788 32.460 4.226 1.00 67.81 149 SER A N 1
ATOM 1140 C CA . SER A 1 149 ? -11.046 32.237 3.504 1.00 67.81 149 SER A CA 1
ATOM 1141 C C . SER A 1 149 ? -10.838 31.838 2.031 1.00 67.81 149 SER A C 1
ATOM 1143 O O . SER A 1 149 ? -9.965 32.398 1.360 1.00 67.81 149 SER A O 1
ATOM 1145 N N . PRO A 1 150 ? -11.681 30.951 1.466 1.00 56.78 150 PRO A N 1
ATOM 1146 C CA . PRO A 1 150 ? -11.638 30.610 0.049 1.00 56.78 150 PRO A CA 1
ATOM 1147 C C . PRO A 1 150 ? -12.133 31.783 -0.805 1.00 56.78 150 PRO A C 1
ATOM 1149 O O . PRO A 1 150 ? -13.270 32.245 -0.692 1.00 56.78 150 PRO A O 1
ATOM 1152 N N . ARG A 1 151 ? -11.258 32.276 -1.684 1.00 53.94 151 ARG A N 1
ATOM 1153 C CA . ARG A 1 151 ? -11.572 33.337 -2.643 1.00 53.94 151 ARG A CA 1
ATOM 1154 C C . ARG A 1 151 ? -12.534 32.794 -3.704 1.00 53.94 151 ARG A C 1
ATOM 1156 O O . ARG A 1 151 ? -12.287 31.754 -4.312 1.00 53.94 151 ARG A O 1
ATOM 1163 N N . ALA A 1 152 ? -13.633 33.513 -3.904 1.00 50.09 152 ALA A N 1
ATOM 1164 C CA . ALA A 1 152 ? -14.707 33.182 -4.829 1.00 50.09 152 ALA A CA 1
ATOM 1165 C C . ALA A 1 152 ? -14.199 32.892 -6.254 1.00 50.09 152 ALA A C 1
ATOM 1167 O O . ALA A 1 152 ? -13.493 33.702 -6.860 1.00 50.09 152 ALA A O 1
ATOM 1168 N N . ARG A 1 153 ? -14.627 31.749 -6.807 1.00 50.44 153 ARG A N 1
ATOM 1169 C CA . ARG A 1 153 ? -14.566 31.445 -8.240 1.00 50.44 153 ARG A CA 1
ATOM 1170 C C . ARG A 1 153 ? -15.305 32.542 -9.008 1.00 50.44 153 ARG A C 1
ATOM 1172 O O . ARG A 1 153 ? -16.531 32.610 -8.962 1.00 50.44 153 ARG A O 1
ATOM 1179 N N . ARG A 1 154 ? -14.574 33.375 -9.749 1.00 45.94 154 ARG A N 1
ATOM 1180 C CA . ARG A 1 154 ? -15.170 34.188 -10.811 1.00 45.94 154 ARG A CA 1
ATOM 1181 C C . ARG A 1 154 ? -15.303 33.334 -12.064 1.00 45.94 154 ARG A C 1
ATOM 1183 O O . ARG A 1 154 ? -14.315 32.926 -12.662 1.00 45.94 154 ARG A O 1
ATOM 1190 N N . ALA A 1 155 ? -16.552 33.071 -12.425 1.00 51.94 155 ALA A N 1
ATOM 1191 C CA . ALA A 1 155 ? -16.949 32.638 -13.749 1.00 51.94 155 ALA A CA 1
ATOM 1192 C C . ALA A 1 155 ? -16.750 33.787 -14.751 1.00 51.94 155 ALA A C 1
ATOM 1194 O O . ALA 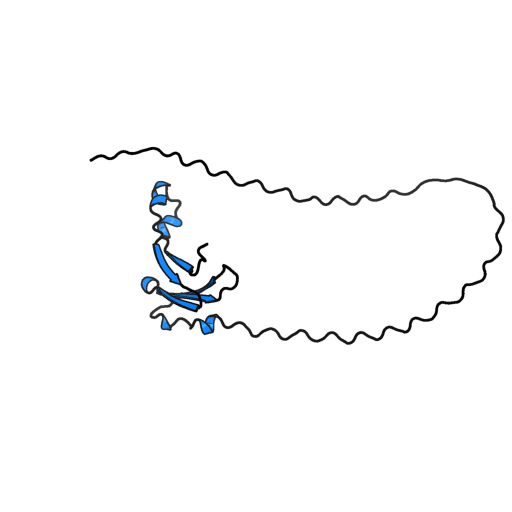A 1 155 ? -17.272 34.878 -14.543 1.00 51.94 155 ALA A O 1
ATOM 1195 N N . ALA A 1 156 ? -15.997 33.526 -15.814 1.00 46.00 156 ALA A N 1
ATOM 1196 C CA . ALA A 1 156 ? -16.010 34.200 -17.115 1.00 46.00 156 ALA A CA 1
ATOM 1197 C C . ALA A 1 156 ? -14.912 33.512 -17.941 1.00 46.00 156 ALA A C 1
ATOM 1199 O O . ALA A 1 156 ? -13.814 33.323 -17.447 1.00 46.00 156 ALA A O 1
ATOM 1200 N N . GLY A 1 157 ? -15.090 33.066 -19.169 1.00 43.25 157 GLY A N 1
ATOM 1201 C CA . GLY A 1 157 ? -16.199 33.142 -20.088 1.00 43.25 157 GLY A CA 1
ATOM 1202 C C . GLY A 1 157 ? -15.781 32.364 -21.337 1.00 43.25 157 GLY A C 1
ATOM 1203 O O . GLY A 1 157 ? -14.599 32.150 -21.597 1.00 43.25 157 GLY A O 1
ATOM 1204 N N . ARG A 1 158 ? -16.785 31.912 -22.082 1.00 53.12 158 ARG A N 1
ATOM 1205 C CA . ARG A 1 158 ? -16.686 31.380 -23.445 1.00 53.12 158 ARG A CA 1
ATOM 1206 C C . ARG A 1 158 ? -15.673 32.151 -24.304 1.00 53.12 158 ARG A C 1
ATOM 1208 O O . ARG A 1 158 ? -15.763 33.375 -24.351 1.00 53.12 158 ARG A O 1
ATOM 1215 N N . ARG A 1 159 ? -14.903 31.428 -25.128 1.00 47.56 159 ARG A N 1
ATOM 1216 C CA . ARG A 1 159 ? -14.893 31.572 -26.603 1.00 47.56 159 ARG A CA 1
ATOM 1217 C C . ARG A 1 159 ? -13.957 30.546 -27.270 1.00 47.56 159 ARG A C 1
ATOM 1219 O O . ARG A 1 159 ? -12.751 30.587 -27.082 1.00 47.56 159 ARG A O 1
ATOM 1226 N N . ARG A 1 160 ? -14.559 29.655 -28.073 1.00 48.22 160 ARG A N 1
ATOM 1227 C CA . ARG A 1 160 ? -14.008 29.116 -29.339 1.00 48.22 160 ARG A CA 1
ATOM 1228 C C . ARG A 1 160 ? -13.734 30.294 -30.295 1.00 48.22 160 ARG A C 1
ATOM 1230 O O . ARG A 1 160 ? -14.459 31.288 -30.170 1.00 48.22 160 ARG A O 1
ATOM 1237 N N . PRO A 1 161 ? -12.747 30.235 -31.207 1.00 60.38 161 PRO A N 1
ATOM 1238 C CA . PRO A 1 161 ? -12.836 29.489 -32.488 1.00 60.38 161 PRO A CA 1
ATOM 1239 C C . PRO A 1 161 ? -11.448 28.938 -32.920 1.00 60.38 161 PRO A C 1
ATOM 1241 O O . PRO A 1 161 ? -10.507 29.068 -32.148 1.00 60.38 161 PRO A O 1
ATOM 1244 N N . ALA A 1 162 ? -11.180 28.314 -34.067 1.00 50.59 162 ALA A N 1
ATOM 1245 C CA . ALA A 1 162 ? -11.903 27.695 -35.180 1.00 50.59 162 ALA A CA 1
ATOM 1246 C C . ALA A 1 162 ? -11.022 26.504 -35.600 1.00 50.59 162 ALA A C 1
ATOM 1248 O O . ALA A 1 162 ? -9.785 26.632 -35.450 1.00 50.59 162 ALA A O 1
#

Secondary structure (DSSP, 8-state):
-----SEEEEE--HHHHSS---GGGGGG---EEEEEE-TTEEEEEGGGTEEEEEEEESSSS-EEEEEEE-SS-GGGSPPHHHHT-PPPPPPPPPPPPPPPPPPP-PPPPPPPPPPPPPPP--------PPPPPPPPPPPPPPPPPPPPPPPP----------

Radius of gyration: 38.15 Å; chains: 1; bounding box: 35×61×123 Å

Foldseek 3Di:
DDQPQKDWDWDWDCVLVVDPHPPVSVVVRPTHGQDIEGEQDWDQSVVQQKIKYWHDAPDSRDTDIDIDHDDPDPVVDDHVVVVPDDDPPDPDPDDDDDDDDDPPDDDDDDDDDDDDDDDDDDDDDDDDDDDDDDDDDDDDDDDDDDDDDDDDDDDDDDDDDD

InterPro domains:
  IPR008752 Peptidase M11, gametolysin [PF05548] (2-46)

Sequence (162 aa):
STLANRAHIHEINATLDNKNAPSDVILDRKISLIGSVTPYSRVDLTDYKLSVYGGPWVETDTLRVHLCRYEATPLECPELRTLEQFPPPSPPPPSPPPRSPTKPRMPPKPPVPRPPPKPPAVSQQGSPPPQARSSPPVQSPSPRPPPPSPRARRAAGRRRPA